Protein AF-E3DAP1-F1 (afdb_monomer_lite)

Organism: Gardnerella vaginalis (strain ATCC 14019 / 317) (NCBI:txid525284)

Structure (mmCIF, N/CA/C/O backbone):
data_AF-E3DAP1-F1
#
_entry.id   AF-E3DAP1-F1
#
loop_
_atom_site.group_PDB
_atom_site.id
_atom_site.type_symbol
_atom_site.label_atom_id
_atom_site.label_alt_id
_atom_site.label_comp_id
_atom_site.label_asym_id
_atom_site.label_entity_id
_atom_site.label_seq_id
_atom_site.pdbx_PDB_ins_code
_at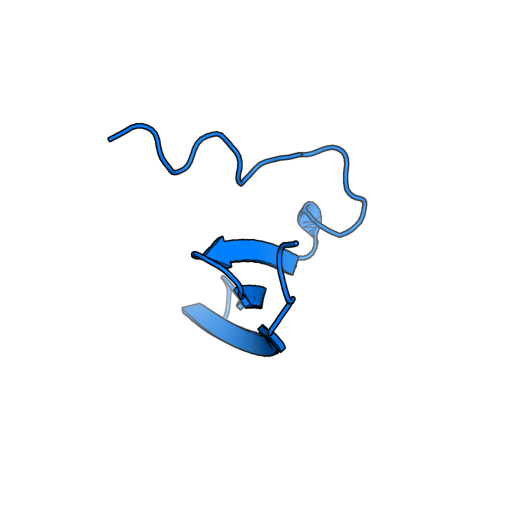om_site.Cartn_x
_atom_site.Cartn_y
_atom_site.Cartn_z
_atom_site.occupancy
_atom_site.B_iso_or_equiv
_atom_site.auth_seq_id
_atom_site.auth_comp_id
_atom_site.auth_asym_id
_atom_site.auth_atom_id
_atom_site.pdbx_PDB_model_num
ATOM 1 N N 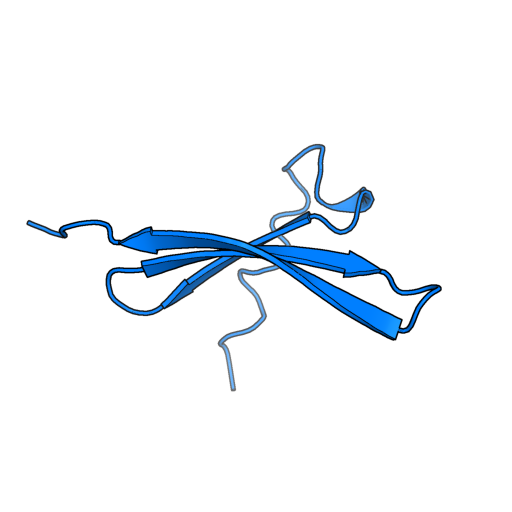. MET A 1 1 ? -4.423 -21.404 10.445 1.00 34.84 1 MET A N 1
ATOM 2 C CA . MET A 1 1 ? -4.277 -20.547 9.246 1.00 34.84 1 MET A CA 1
ATOM 3 C C . MET A 1 1 ? -3.039 -19.662 9.433 1.00 34.84 1 MET A C 1
ATOM 5 O O . MET A 1 1 ? -3.102 -18.684 10.160 1.00 34.84 1 MET A O 1
ATOM 9 N N . MET A 1 2 ? -1.884 -20.057 8.886 1.00 32.38 2 MET A N 1
ATOM 10 C CA . MET A 1 2 ? -0.553 -19.481 9.189 1.00 32.38 2 MET A CA 1
ATOM 11 C C . MET A 1 2 ? -0.112 -18.335 8.246 1.00 32.38 2 MET A C 1
ATOM 13 O O . MET A 1 2 ? 1.068 -18.015 8.185 1.00 32.38 2 MET A O 1
ATOM 17 N N . PHE A 1 3 ? -1.026 -17.689 7.512 1.00 42.41 3 PHE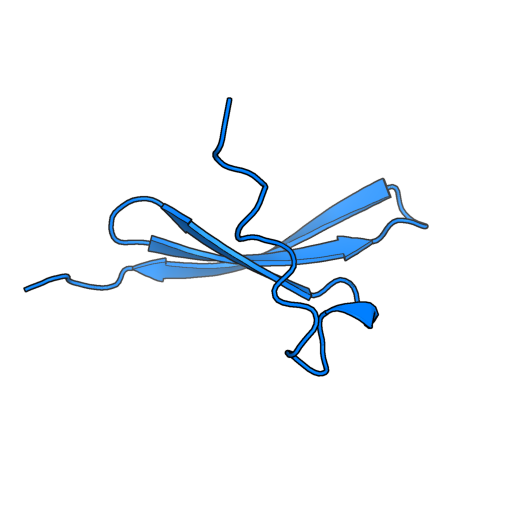 A N 1
ATOM 18 C CA . PHE A 1 3 ? -0.654 -16.727 6.457 1.00 42.41 3 PHE A CA 1
ATOM 19 C C . PHE A 1 3 ? -0.428 -15.274 6.918 1.00 42.41 3 PHE A C 1
ATOM 21 O O . PHE A 1 3 ? 0.106 -14.484 6.149 1.00 42.41 3 PHE A O 1
ATOM 28 N N . PHE A 1 4 ? -0.773 -14.905 8.157 1.00 42.72 4 PHE A N 1
ATOM 29 C CA . PHE A 1 4 ? -0.651 -13.509 8.620 1.00 42.72 4 PHE A CA 1
ATOM 30 C C . PHE A 1 4 ? 0.648 -13.192 9.376 1.00 42.72 4 PHE A C 1
ATOM 32 O O . PHE A 1 4 ? 0.971 -12.023 9.555 1.00 42.72 4 PHE A O 1
ATOM 39 N N . LYS A 1 5 ? 1.436 -14.199 9.786 1.00 42.56 5 LYS A N 1
ATOM 40 C CA . LYS A 1 5 ? 2.624 -13.972 10.633 1.00 42.56 5 LYS A CA 1
ATOM 41 C C . LYS A 1 5 ? 3.805 -13.314 9.896 1.00 42.56 5 LYS A C 1
ATOM 43 O O . LYS A 1 5 ? 4.704 -12.810 10.546 1.00 42.56 5 LYS A O 1
ATOM 48 N N . SER A 1 6 ? 3.777 -13.267 8.561 1.00 46.56 6 SER A N 1
ATOM 49 C CA . SER A 1 6 ? 4.803 -12.604 7.738 1.00 46.56 6 SER A CA 1
ATOM 50 C C . SER A 1 6 ? 4.502 -11.127 7.428 1.00 46.56 6 SER A C 1
ATOM 52 O O . SER A 1 6 ? 5.296 -10.491 6.741 1.00 46.56 6 SER A O 1
ATOM 54 N N . LEU A 1 7 ? 3.350 -10.588 7.852 1.00 51.88 7 LEU A N 1
ATOM 55 C CA . LEU A 1 7 ? 2.935 -9.216 7.510 1.00 51.88 7 LEU A CA 1
ATOM 56 C C . LEU A 1 7 ? 3.440 -8.154 8.494 1.00 51.88 7 LEU A C 1
ATOM 58 O O . LEU A 1 7 ? 3.407 -6.973 8.161 1.00 51.88 7 LEU A O 1
ATOM 62 N N . ASN A 1 8 ? 3.924 -8.581 9.659 1.00 50.34 8 ASN A N 1
ATOM 63 C CA . ASN A 1 8 ? 4.574 -7.731 10.648 1.00 50.34 8 ASN A CA 1
ATOM 64 C C . ASN A 1 8 ? 6.079 -7.985 10.584 1.00 50.34 8 ASN A C 1
ATOM 66 O O . ASN A 1 8 ? 6.665 -8.635 11.443 1.00 50.34 8 ASN A O 1
ATOM 70 N N . ASP A 1 9 ? 6.695 -7.539 9.497 1.00 49.94 9 ASP A N 1
ATOM 71 C CA . ASP A 1 9 ? 8.127 -7.278 9.514 1.00 49.94 9 ASP A CA 1
ATOM 72 C C . ASP A 1 9 ? 8.275 -5.863 10.096 1.00 49.94 9 ASP A C 1
ATOM 74 O O . ASP A 1 9 ? 8.338 -4.875 9.363 1.00 49.94 9 ASP A O 1
ATOM 78 N N . ASP A 1 10 ? 8.217 -5.768 11.431 1.00 52.62 10 ASP A N 1
ATOM 79 C CA . ASP A 1 10 ? 8.327 -4.532 12.234 1.00 52.62 10 ASP A CA 1
ATOM 80 C C . ASP A 1 10 ? 9.624 -3.733 11.962 1.00 52.62 10 ASP A C 1
ATOM 82 O O . ASP A 1 10 ? 9.815 -2.637 12.482 1.00 52.62 10 ASP A O 1
ATOM 86 N N . TRP A 1 11 ? 10.531 -4.267 11.139 1.00 55.19 11 TRP A N 1
ATOM 87 C CA . TRP A 1 11 ? 11.802 -3.650 10.772 1.00 55.19 11 TRP A CA 1
ATOM 88 C C . TRP A 1 11 ? 11.685 -2.577 9.676 1.00 55.19 11 TRP A C 1
ATOM 90 O O . TRP A 1 11 ? 12.593 -1.763 9.496 1.00 55.19 11 TRP A O 1
ATOM 100 N N . GLN A 1 12 ? 10.586 -2.539 8.921 1.00 62.91 12 GLN A N 1
ATOM 101 C CA . GLN A 1 12 ? 10.423 -1.530 7.873 1.00 62.91 12 GLN A CA 1
ATOM 102 C C . GLN A 1 12 ? 9.940 -0.190 8.463 1.00 62.91 12 GLN A C 1
ATOM 104 O O . GLN A 1 12 ? 8.915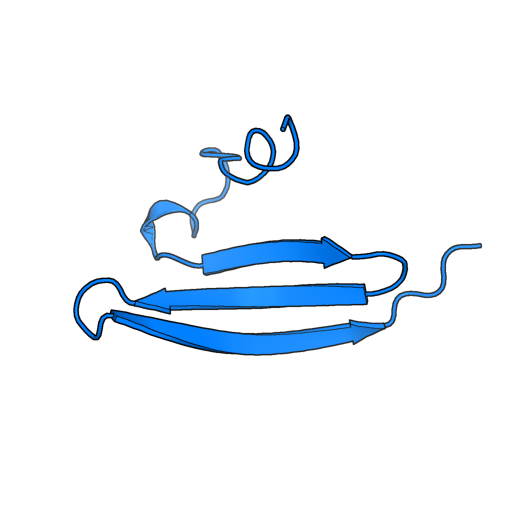 -0.162 9.146 1.00 62.91 12 GLN A O 1
ATOM 109 N N . PRO A 1 13 ? 10.593 0.950 8.153 1.00 63.03 13 PRO A N 1
ATOM 110 C CA . PRO A 1 13 ? 10.306 2.239 8.798 1.00 63.03 13 PRO A CA 1
ATOM 111 C C . PRO A 1 13 ? 8.892 2.782 8.521 1.00 63.03 13 PRO A C 1
ATOM 113 O O . PRO A 1 13 ? 8.429 3.688 9.206 1.00 63.03 13 PRO A O 1
ATOM 116 N N . TRP A 1 14 ? 8.182 2.221 7.540 1.00 69.00 14 TRP A N 1
ATOM 117 C CA . TRP A 1 14 ? 6.799 2.560 7.189 1.00 69.00 14 TRP A CA 1
ATOM 118 C C . TRP A 1 14 ? 5.744 1.624 7.799 1.00 69.00 14 TRP A C 1
ATOM 120 O O . TRP A 1 14 ? 4.552 1.862 7.603 1.00 69.00 14 TRP A O 1
ATOM 130 N N . GLY A 1 15 ? 6.140 0.588 8.550 1.00 67.56 15 GLY A N 1
ATOM 131 C CA . GLY A 1 15 ? 5.204 -0.334 9.207 1.00 67.56 15 GLY A CA 1
ATOM 132 C C . GLY A 1 15 ? 4.274 0.385 10.191 1.00 67.56 15 GLY A C 1
ATOM 133 O O . GLY A 1 15 ? 3.057 0.219 10.125 1.00 67.56 15 GLY A O 1
ATOM 134 N N . ASN A 1 16 ? 4.830 1.294 11.001 1.00 71.44 16 ASN A N 1
ATOM 135 C CA . ASN A 1 16 ? 4.059 2.150 11.916 1.00 71.44 16 ASN A CA 1
ATOM 136 C C . ASN A 1 16 ? 3.187 3.198 11.208 1.00 71.44 16 ASN A C 1
ATOM 138 O O . ASN A 1 16 ? 2.313 3.786 11.836 1.00 71.44 16 ASN A O 1
ATOM 142 N N . LEU A 1 17 ? 3.409 3.442 9.914 1.00 80.75 17 LEU A N 1
ATOM 143 C CA . LEU A 1 17 ? 2.601 4.358 9.107 1.00 80.75 17 LEU A CA 1
ATOM 144 C C . LEU A 1 17 ? 1.429 3.640 8.418 1.00 80.75 17 LEU A C 1
ATOM 146 O O . LEU A 1 17 ? 0.723 4.256 7.629 1.00 80.75 17 LEU A O 1
ATOM 150 N N . GLY A 1 18 ? 1.233 2.341 8.677 1.00 82.94 18 GLY A N 1
ATOM 151 C CA . GLY A 1 18 ? 0.136 1.551 8.114 1.00 82.94 18 GLY A CA 1
ATOM 152 C C . GLY A 1 18 ? 0.386 1.040 6.692 1.00 82.94 18 GLY A C 1
ATOM 153 O O . GLY A 1 18 ? -0.486 0.370 6.130 1.00 82.94 18 GLY A O 1
ATOM 154 N N . PHE A 1 19 ? 1.553 1.320 6.098 1.00 86.25 19 PHE A N 1
ATOM 155 C CA . PHE A 1 19 ? 1.917 0.803 4.779 1.00 86.25 19 PHE A CA 1
ATOM 156 C C . PHE A 1 19 ? 2.268 -0.676 4.870 1.00 86.25 19 PHE A C 1
ATOM 158 O O . PHE A 1 19 ? 3.126 -1.096 5.647 1.00 86.25 19 PHE A O 1
ATOM 165 N N . ARG A 1 20 ? 1.628 -1.473 4.020 1.00 87.94 20 ARG A N 1
ATOM 166 C CA . ARG A 1 20 ? 1.792 -2.920 3.970 1.00 87.94 20 ARG A CA 1
ATOM 167 C C . ARG A 1 20 ? 2.012 -3.380 2.536 1.00 87.94 20 ARG A C 1
ATOM 169 O O . ARG A 1 20 ? 1.559 -2.769 1.567 1.00 87.94 20 ARG A O 1
ATOM 176 N N . LYS A 1 21 ? 2.721 -4.499 2.412 1.00 88.44 21 LYS A N 1
ATOM 177 C CA . LYS A 1 21 ? 2.956 -5.191 1.146 1.00 88.44 21 LYS A CA 1
ATOM 178 C C . LYS A 1 21 ? 2.623 -6.661 1.318 1.00 88.44 21 LYS A C 1
ATOM 180 O O . LYS A 1 21 ? 3.104 -7.297 2.252 1.00 88.44 21 LYS A O 1
ATOM 185 N N . ILE A 1 22 ? 1.871 -7.213 0.375 1.00 90.00 22 ILE A N 1
ATOM 186 C CA . ILE A 1 22 ? 1.633 -8.654 0.279 1.00 90.00 22 ILE A CA 1
ATOM 187 C C . ILE A 1 22 ? 2.026 -9.159 -1.107 1.00 90.00 22 ILE A C 1
ATOM 189 O O . ILE A 1 22 ? 1.884 -8.453 -2.108 1.00 90.00 22 ILE A O 1
ATOM 193 N N . ARG A 1 23 ? 2.536 -10.391 -1.168 1.00 88.31 23 ARG A N 1
ATOM 194 C CA . ARG A 1 23 ? 2.761 -11.108 -2.423 1.00 88.31 23 ARG A CA 1
ATOM 195 C C . ARG A 1 23 ? 1.672 -12.157 -2.604 1.00 88.31 23 ARG A C 1
ATOM 197 O O . ARG A 1 23 ? 1.508 -13.025 -1.751 1.00 88.31 23 ARG A O 1
ATOM 204 N N . VAL A 1 24 ? 0.966 -12.101 -3.728 1.00 90.56 24 VAL A N 1
ATOM 205 C CA . VAL A 1 24 ? -0.036 -13.101 -4.115 1.00 90.56 24 VAL A CA 1
ATOM 206 C C . VAL A 1 24 ? 0.313 -13.601 -5.510 1.00 90.56 24 VAL A C 1
ATOM 208 O O . VAL A 1 24 ? 0.223 -12.859 -6.486 1.00 90.56 24 VAL A O 1
ATOM 211 N N . LYS A 1 25 ? 0.734 -14.868 -5.620 1.00 91.06 25 LYS A N 1
ATOM 212 C CA . LYS A 1 25 ? 1.271 -15.443 -6.867 1.00 91.06 25 LYS A CA 1
ATOM 213 C C . LYS A 1 25 ? 2.392 -14.550 -7.446 1.00 91.06 25 LYS A C 1
ATOM 215 O O . LYS A 1 25 ? 3.391 -14.279 -6.781 1.00 91.06 25 LYS A O 1
ATOM 220 N N . ASN A 1 26 ? 2.188 -14.065 -8.668 1.00 94.25 26 ASN A N 1
ATOM 221 C CA . ASN A 1 26 ? 3.090 -13.204 -9.425 1.00 94.25 26 ASN A CA 1
ATOM 222 C C . ASN A 1 26 ? 2.725 -11.721 -9.301 1.00 94.25 26 ASN A C 1
ATOM 224 O O . ASN A 1 26 ? 3.050 -10.939 -10.182 1.00 94.25 26 ASN A O 1
ATOM 228 N N . TYR A 1 27 ? 2.026 -11.329 -8.239 1.00 94.12 27 TYR A N 1
ATOM 229 C CA . TYR A 1 27 ? 1.675 -9.938 -7.995 1.00 94.12 27 TYR A CA 1
ATOM 230 C C . TYR A 1 27 ? 2.186 -9.483 -6.636 1.00 94.12 27 TYR A C 1
ATOM 232 O O . TYR A 1 27 ? 2.045 -10.191 -5.634 1.00 94.12 27 TYR A O 1
ATOM 240 N N . TYR A 1 28 ? 2.735 -8.275 -6.608 1.00 93.25 28 TYR A N 1
ATOM 241 C CA . TYR A 1 28 ? 2.880 -7.500 -5.386 1.00 93.25 28 TYR A CA 1
ATOM 242 C C . TYR A 1 28 ? 1.727 -6.519 -5.279 1.00 93.25 28 TYR A C 1
ATOM 244 O O . TYR A 1 28 ? 1.417 -5.806 -6.233 1.00 93.25 28 TYR A O 1
ATOM 252 N N . ILE A 1 29 ? 1.114 -6.481 -4.104 1.00 93.56 29 ILE A N 1
ATOM 253 C CA . ILE A 1 29 ? 0.058 -5.534 -3.777 1.00 93.56 29 ILE A CA 1
ATOM 254 C C . ILE A 1 29 ? 0.577 -4.665 -2.640 1.00 93.56 29 ILE A C 1
ATOM 256 O O . ILE A 1 29 ? 0.942 -5.174 -1.576 1.00 93.56 29 ILE A O 1
ATOM 260 N N . TYR A 1 30 ? 0.606 -3.364 -2.891 1.00 92.06 30 TYR A N 1
ATOM 261 C CA . TYR A 1 30 ? 0.955 -2.331 -1.927 1.00 92.06 30 TYR A CA 1
ATOM 262 C C . TYR A 1 30 ? -0.322 -1.644 -1.483 1.00 92.06 30 TYR A C 1
ATOM 264 O O . TYR A 1 30 ? -1.133 -1.240 -2.321 1.00 92.06 30 TYR A O 1
ATOM 272 N N . PHE A 1 31 ? -0.505 -1.517 -0.176 1.00 93.50 31 PHE A N 1
ATOM 273 C CA . PHE A 1 31 ? -1.710 -0.929 0.382 1.00 93.50 31 PHE A CA 1
ATOM 274 C C . PHE A 1 31 ? -1.429 -0.216 1.698 1.00 93.50 31 PHE A C 1
ATOM 276 O O . PHE A 1 31 ? -0.489 -0.553 2.416 1.00 93.50 31 PHE A O 1
ATOM 283 N N . LEU A 1 32 ? -2.258 0.774 1.998 1.00 91.75 32 LEU A N 1
ATOM 284 C CA . LEU A 1 32 ? -2.260 1.514 3.250 1.00 91.75 32 LEU A CA 1
ATOM 285 C C . LEU A 1 32 ? -3.507 1.122 4.040 1.00 91.75 32 LEU A C 1
ATOM 287 O O . LEU A 1 32 ? -4.606 1.094 3.483 1.00 91.75 32 LEU A O 1
ATOM 291 N N . VAL A 1 33 ? -3.335 0.813 5.321 1.00 90.31 33 VAL A N 1
ATOM 292 C CA . VAL A 1 33 ? -4.446 0.619 6.258 1.00 90.31 33 VAL A CA 1
ATOM 293 C C . VAL A 1 33 ? -4.638 1.918 7.030 1.00 90.31 33 VAL A C 1
ATOM 295 O O . VAL A 1 33 ? -3.769 2.293 7.813 1.00 90.31 33 VAL A O 1
ATOM 298 N N . ASP A 1 34 ? -5.763 2.596 6.811 1.00 89.12 34 ASP A N 1
ATOM 299 C CA . ASP A 1 34 ? -6.162 3.759 7.604 1.00 89.12 34 ASP A CA 1
ATOM 300 C C . ASP A 1 34 ? -7.167 3.302 8.668 1.00 89.12 34 ASP A C 1
ATOM 302 O O . ASP A 1 34 ? -8.349 3.079 8.391 1.00 89.12 34 ASP A O 1
ATOM 306 N N . GLU A 1 35 ? -6.687 3.126 9.899 1.00 87.31 35 GLU A N 1
ATOM 307 C CA . GLU A 1 35 ? -7.521 2.672 11.018 1.00 87.31 35 GLU A CA 1
ATOM 308 C C . GLU A 1 35 ? -8.548 3.724 11.458 1.00 87.31 35 GLU A C 1
ATOM 310 O O . GLU A 1 35 ? -9.635 3.359 11.911 1.00 87.31 35 GLU A O 1
ATOM 315 N N . ASN A 1 36 ? -8.255 5.016 11.273 1.00 90.88 36 ASN A N 1
ATOM 316 C CA . ASN A 1 36 ? -9.169 6.099 11.645 1.00 90.88 36 ASN A CA 1
ATOM 317 C C . ASN A 1 36 ? -10.379 6.134 10.712 1.00 90.88 36 ASN A C 1
ATOM 319 O O . ASN A 1 36 ? -11.517 6.281 11.160 1.00 90.88 36 ASN A O 1
ATOM 323 N N . ARG A 1 37 ? -10.132 5.975 9.409 1.00 93.69 37 ARG A N 1
ATOM 324 C CA . ARG A 1 37 ? -11.183 5.926 8.385 1.00 93.69 37 ARG A CA 1
ATOM 325 C C . ARG A 1 37 ? -11.809 4.540 8.245 1.00 93.69 37 ARG A C 1
ATOM 327 O O . ARG A 1 37 ? -12.879 4.428 7.659 1.00 93.69 37 ARG A O 1
ATOM 334 N N . LYS A 1 38 ? -11.186 3.504 8.822 1.00 90.75 38 LYS A N 1
ATOM 335 C CA . LYS A 1 38 ? -11.543 2.084 8.645 1.00 90.75 38 LYS A CA 1
ATOM 336 C C . LYS A 1 38 ? -11.527 1.669 7.172 1.00 90.75 38 LYS A C 1
ATOM 338 O O . LYS A 1 38 ? -12.392 0.925 6.712 1.00 90.75 38 LYS A O 1
ATOM 343 N N . GLU A 1 39 ? -10.526 2.146 6.442 1.00 92.69 39 GLU A N 1
ATOM 344 C CA . GLU A 1 39 ? -10.391 1.947 5.001 1.00 92.69 39 GLU A CA 1
ATOM 345 C C . GLU A 1 39 ? -9.049 1.305 4.651 1.00 92.69 39 GLU A C 1
ATOM 347 O O . GLU A 1 39 ? -8.051 1.432 5.364 1.00 92.69 39 GLU A O 1
ATOM 352 N N . ILE A 1 40 ? -9.026 0.618 3.509 1.00 92.44 40 ILE A N 1
ATOM 353 C CA . ILE A 1 40 ? -7.797 0.113 2.904 1.00 92.44 40 ILE A CA 1
ATOM 354 C C . ILE A 1 40 ? -7.645 0.773 1.541 1.00 92.44 40 ILE A C 1
ATOM 356 O O . ILE A 1 40 ? -8.496 0.611 0.667 1.00 92.44 40 ILE A O 1
ATOM 360 N N . GLN A 1 41 ? -6.539 1.481 1.348 1.00 94.44 41 GLN A N 1
ATOM 361 C CA . GLN A 1 41 ? -6.214 2.116 0.078 1.00 94.44 41 GLN A CA 1
ATOM 362 C C . GLN A 1 41 ? -5.200 1.262 -0.674 1.00 94.44 41 GLN A C 1
ATOM 364 O O . GLN A 1 41 ? -4.087 1.042 -0.197 1.00 94.44 41 GLN A O 1
ATOM 369 N N . ILE A 1 42 ? -5.577 0.777 -1.857 1.00 94.12 42 ILE A N 1
ATOM 370 C CA . ILE A 1 42 ? -4.653 0.065 -2.741 1.00 94.12 42 ILE A CA 1
ATOM 371 C C . ILE A 1 42 ? -3.814 1.099 -3.486 1.00 94.12 42 ILE A C 1
ATOM 373 O O . ILE A 1 42 ? -4.344 1.917 -4.232 1.00 94.12 42 ILE A O 1
ATOM 377 N N . LEU A 1 43 ? -2.503 1.050 -3.280 1.00 93.81 43 LEU A N 1
ATOM 378 C CA . LEU A 1 43 ? -1.556 2.002 -3.855 1.00 93.81 43 LEU A CA 1
ATOM 379 C C . LEU A 1 43 ? -1.038 1.513 -5.204 1.00 93.81 43 LEU A C 1
ATOM 381 O O . LEU A 1 43 ? -0.936 2.279 -6.157 1.00 93.81 43 LEU A O 1
ATOM 385 N N . ALA A 1 44 ? -0.699 0.226 -5.281 1.00 92.88 44 ALA A N 1
ATOM 386 C CA . A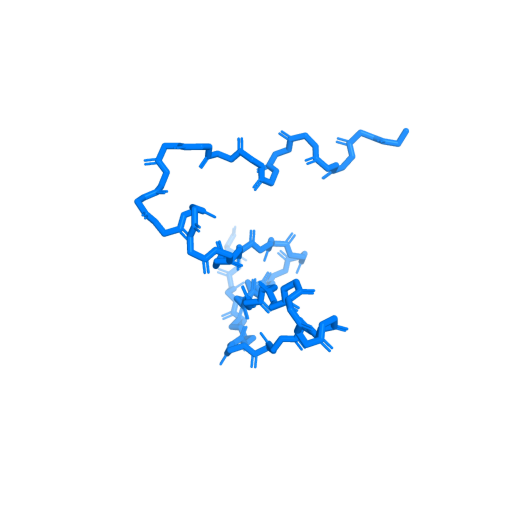LA A 1 44 ? -0.187 -0.376 -6.500 1.00 92.88 44 ALA A CA 1
ATOM 387 C C . ALA A 1 44 ? -0.447 -1.881 -6.529 1.00 92.88 44 ALA A C 1
ATOM 389 O O . ALA A 1 44 ? -0.329 -2.572 -5.513 1.00 92.88 44 ALA A O 1
ATOM 390 N N . VAL A 1 45 ? -0.723 -2.389 -7.729 1.00 94.81 45 VAL A N 1
ATOM 391 C CA . VAL A 1 45 ? -0.746 -3.819 -8.041 1.00 94.81 45 VAL A CA 1
ATOM 392 C C . VAL A 1 45 ? 0.245 -4.048 -9.170 1.00 94.81 45 VAL A C 1
ATOM 394 O O . VAL A 1 45 ? 0.030 -3.613 -10.298 1.00 94.81 45 VAL A O 1
ATOM 397 N N . ILE A 1 46 ? 1.362 -4.693 -8.853 1.00 95.69 46 ILE A N 1
ATOM 398 C CA . ILE A 1 46 ? 2.497 -4.838 -9.762 1.00 95.69 46 ILE A CA 1
ATOM 399 C C . ILE A 1 46 ? 2.648 -6.310 -10.107 1.00 95.69 46 ILE A C 1
ATOM 401 O O . ILE A 1 46 ? 2.902 -7.133 -9.226 1.00 95.69 46 ILE A O 1
ATOM 40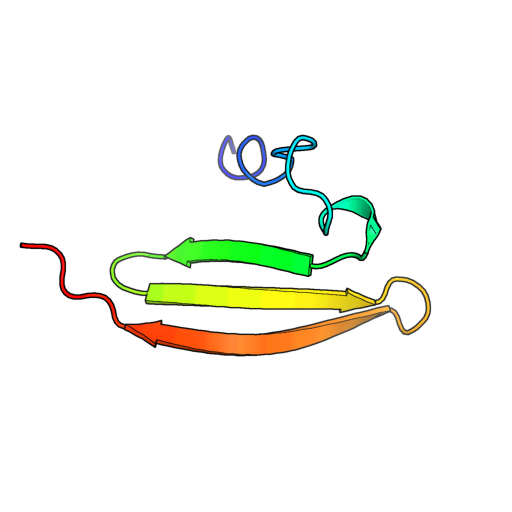5 N N . TYR A 1 47 ? 2.512 -6.644 -11.389 1.00 95.50 47 TYR A N 1
ATOM 406 C CA . TYR A 1 47 ? 2.867 -7.969 -11.879 1.00 95.50 47 TYR A CA 1
ATOM 407 C C . TYR A 1 47 ? 4.386 -8.126 -11.909 1.00 95.50 47 TYR A C 1
ATOM 409 O O . TYR A 1 47 ? 5.102 -7.291 -12.459 1.00 95.50 47 TYR A O 1
ATOM 417 N N . VAL A 1 48 ? 4.872 -9.226 -11.352 1.00 93.12 48 VAL A N 1
ATOM 418 C CA . VAL A 1 48 ? 6.274 -9.615 -11.386 1.00 93.12 48 VAL A CA 1
ATOM 419 C C . VAL A 1 48 ? 6.374 -10.985 -12.011 1.00 93.12 48 VAL A C 1
ATOM 421 O O . VAL A 1 48 ? 5.859 -11.976 -11.493 1.00 93.12 48 VAL A O 1
ATOM 424 N N . ARG A 1 49 ? 7.080 -11.034 -13.137 1.00 91.19 49 ARG A N 1
ATOM 425 C CA . ARG A 1 49 ? 7.403 -12.283 -13.806 1.00 91.19 49 ARG A CA 1
ATOM 426 C C . ARG A 1 49 ? 8.399 -13.051 -12.935 1.00 91.19 49 ARG A C 1
ATOM 428 O O . ARG A 1 49 ? 9.546 -12.637 -12.802 1.00 91.19 49 ARG A O 1
ATOM 435 N N . SER A 1 50 ? 7.945 -14.141 -12.320 1.00 80.44 50 SER A N 1
ATOM 436 C CA . SER A 1 50 ? 8.845 -15.136 -11.735 1.00 80.44 50 SER A CA 1
ATOM 437 C C . SER A 1 50 ? 9.401 -15.991 -12.873 1.00 80.44 50 SER A C 1
ATOM 439 O O . SER A 1 50 ? 8.616 -16.555 -13.637 1.00 80.44 50 SER A O 1
ATOM 441 N N . TYR A 1 51 ? 10.726 -16.010 -13.006 1.00 74.44 51 TYR A N 1
ATOM 442 C CA . TYR A 1 51 ? 11.456 -16.971 -13.834 1.00 74.44 51 TYR A CA 1
ATOM 443 C C . TYR A 1 51 ? 11.580 -18.311 -13.111 1.00 74.44 51 TYR A C 1
ATOM 445 O O . TYR A 1 51 ? 11.583 -18.290 -11.856 1.00 74.44 51 TYR A O 1
#

Sequence (51 aa):
MMFFKSLNDDWQPWGNLGFRKIRVKNYYIYFLVDENRKEIQILAVIYVRSY

Secondary structure (DSSP, 8-state):
--SSTTS--TTSTTGGGTEEEEEETTEEEEEEEETTTTEEEEEEEEE----

Foldseek 3Di:
DPPCPVFPPVPDPCVVVQWTWDDDPQWIWIWGQDPVVRDIGTDDIDGHDDD

Radius of gyration: 12.11 Å; chains: 1; bounding box: 23×27×26 Å

pLDDT: mean 78.47, std 19.29, range [32.38, 95.69]